Protein AF-A0A1Y5DX81-F1 (afdb_monomer)

pLDDT: mean 87.66, std 7.14, range [54.28, 95.62]

Structure (mmCIF, N/CA/C/O backbone):
data_AF-A0A1Y5DX81-F1
#
_entry.id   AF-A0A1Y5DX81-F1
#
loop_
_atom_site.group_PDB
_atom_site.id
_atom_site.type_symbol
_atom_site.label_atom_id
_atom_site.label_alt_id
_atom_site.label_comp_id
_atom_site.label_asym_id
_atom_site.label_entity_id
_atom_site.label_seq_id
_atom_site.pdbx_PDB_ins_code
_atom_site.Cartn_x
_atom_site.Cartn_y
_atom_site.Cartn_z
_atom_site.occupancy
_atom_site.B_iso_or_equiv
_atom_site.auth_seq_id
_atom_site.auth_comp_id
_atom_site.auth_asym_id
_atom_site.auth_atom_id
_atom_site.pdbx_PDB_model_num
ATOM 1 N N . MET A 1 1 ? -1.895 -6.980 38.249 1.00 54.28 1 MET A N 1
ATOM 2 C CA . MET A 1 1 ? -2.450 -6.600 36.929 1.00 54.28 1 MET A CA 1
ATOM 3 C C . MET A 1 1 ? -2.825 -5.126 37.021 1.00 54.28 1 MET A C 1
ATOM 5 O O . MET A 1 1 ? -3.526 -4.772 37.957 1.00 54.28 1 MET A O 1
ATOM 9 N N . ASN A 1 2 ? -2.247 -4.253 36.195 1.00 82.12 2 ASN A N 1
ATOM 10 C CA . ASN A 1 2 ? -2.317 -2.800 36.400 1.00 82.12 2 ASN A CA 1
ATOM 11 C C . ASN A 1 2 ? -3.654 -2.256 35.855 1.00 82.12 2 ASN A C 1
ATOM 13 O O . ASN A 1 2 ? -3.958 -2.508 34.693 1.00 82.12 2 ASN A O 1
ATOM 17 N N . GLN A 1 3 ? -4.449 -1.532 36.651 1.00 82.06 3 GLN A N 1
ATOM 18 C CA . GLN A 1 3 ? -5.783 -1.031 36.252 1.00 82.06 3 GLN A CA 1
ATOM 19 C C . GLN A 1 3 ? -5.749 -0.268 34.917 1.00 82.06 3 GLN A C 1
ATOM 21 O O . GLN A 1 3 ? -6.553 -0.530 34.027 1.00 82.06 3 GLN A O 1
ATOM 26 N N . LYS A 1 4 ? -4.714 0.560 34.723 1.00 82.31 4 LYS A N 1
ATOM 27 C CA . LYS A 1 4 ? -4.471 1.313 33.481 1.00 82.31 4 LYS A CA 1
ATOM 28 C C . LYS A 1 4 ? -4.300 0.430 32.238 1.00 82.31 4 LYS A C 1
ATOM 30 O O . LYS A 1 4 ? -4.650 0.838 31.136 1.00 82.31 4 LYS A O 1
ATOM 35 N N . PHE A 1 5 ? -3.742 -0.772 32.396 1.00 83.44 5 PHE A N 1
ATOM 36 C CA . PHE A 1 5 ? -3.571 -1.713 31.286 1.00 83.44 5 PHE A CA 1
ATOM 37 C C . PHE A 1 5 ? -4.910 -2.326 30.864 1.00 83.44 5 PHE A C 1
ATOM 39 O O . PHE A 1 5 ? -5.162 -2.489 29.672 1.00 83.44 5 PHE A O 1
ATOM 46 N N . ASN A 1 6 ? -5.785 -2.620 31.829 1.00 83.75 6 ASN A N 1
ATOM 47 C CA . ASN A 1 6 ? -7.110 -3.167 31.549 1.00 83.75 6 ASN A CA 1
ATOM 48 C C . ASN A 1 6 ? -8.007 -2.132 30.856 1.00 83.75 6 ASN A C 1
ATOM 50 O O . ASN A 1 6 ? -8.623 -2.465 29.850 1.00 83.75 6 ASN A O 1
ATOM 54 N N . GLU A 1 7 ? -7.985 -0.873 31.304 1.00 83.88 7 GLU A N 1
ATOM 55 C CA . GLU A 1 7 ? -8.709 0.228 30.647 1.00 83.88 7 GLU A CA 1
ATOM 56 C C . GLU A 1 7 ? -8.224 0.468 29.207 1.00 83.88 7 GLU A C 1
ATOM 58 O O . GLU A 1 7 ? -9.024 0.644 28.289 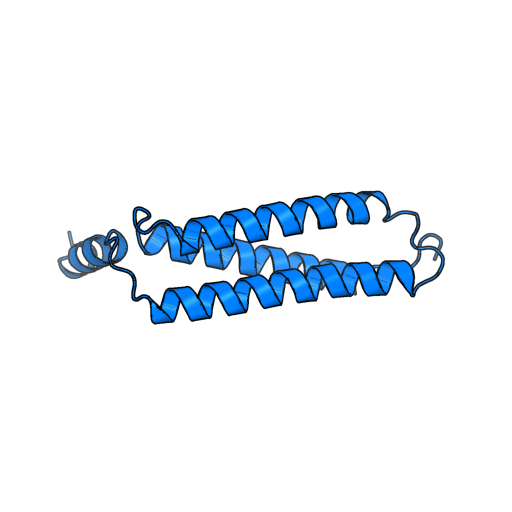1.00 83.88 7 GLU A O 1
ATOM 63 N N . PHE A 1 8 ? -6.905 0.434 28.974 1.00 81.69 8 PHE A N 1
ATOM 64 C CA . PHE A 1 8 ? -6.345 0.571 27.627 1.00 81.69 8 PHE A CA 1
ATOM 65 C C . PHE A 1 8 ? -6.752 -0.589 26.711 1.00 81.69 8 PHE A C 1
ATOM 67 O O . PHE A 1 8 ? -7.095 -0.373 25.549 1.00 81.69 8 PHE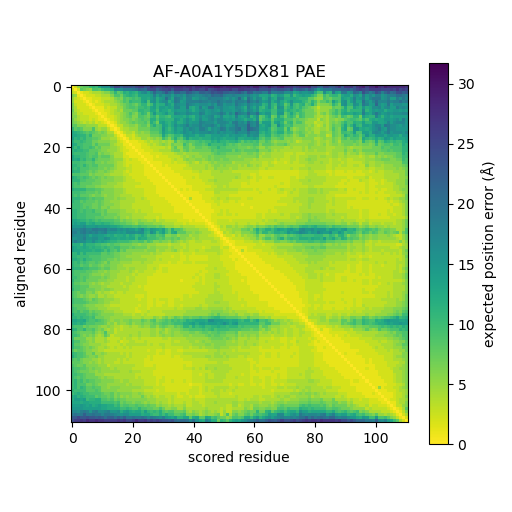 A O 1
ATOM 74 N N . LYS A 1 9 ? -6.730 -1.820 27.235 1.00 81.12 9 LYS A N 1
ATOM 75 C CA . LYS A 1 9 ? -7.159 -3.020 26.512 1.00 81.12 9 LYS A CA 1
ATOM 76 C C . LYS A 1 9 ? -8.640 -2.952 26.142 1.00 81.12 9 LYS A C 1
ATOM 78 O O . LYS A 1 9 ? -9.000 -3.255 25.014 1.00 81.12 9 LYS A O 1
ATOM 83 N N . GLU A 1 10 ? -9.494 -2.542 27.068 1.00 82.06 10 GLU A N 1
ATOM 84 C CA . GLU A 1 10 ? -10.933 -2.429 26.830 1.00 82.06 10 GLU A CA 1
ATOM 85 C C . GLU A 1 10 ? -11.241 -1.352 25.782 1.00 82.06 10 GLU A C 1
ATOM 87 O O . GLU A 1 10 ? -11.992 -1.587 24.836 1.00 82.06 10 GLU A O 1
ATOM 92 N N . LYS A 1 11 ? -10.549 -0.209 25.858 1.00 80.75 11 LYS A N 1
ATOM 93 C CA . LYS A 1 11 ? -10.662 0.861 24.862 1.00 80.75 11 LYS A CA 1
ATOM 94 C C . LYS A 1 11 ? -10.156 0.450 23.476 1.00 80.75 11 LYS A C 1
ATOM 96 O O . LYS A 1 11 ? -10.731 0.874 22.480 1.00 80.75 11 LYS A O 1
ATOM 101 N N . SER A 1 12 ? -9.086 -0.340 23.386 1.00 75.56 12 SER A N 1
ATOM 102 C CA . SER A 1 12 ? -8.494 -0.758 22.105 1.00 75.56 12 SER A CA 1
ATOM 103 C C . SER A 1 12 ? -9.267 -1.886 21.414 1.00 75.56 12 SER A C 1
ATOM 105 O O . SER A 1 12 ? -9.257 -1.972 20.182 1.00 75.56 12 SER A O 1
ATOM 107 N N . LEU A 1 13 ? -9.960 -2.715 22.202 1.00 82.06 13 LEU A N 1
ATOM 108 C CA . LEU A 1 13 ? -10.876 -3.751 21.728 1.00 82.06 13 LEU A CA 1
ATOM 109 C C . LEU A 1 13 ? -12.257 -3.206 21.350 1.00 82.06 13 LEU A C 1
ATOM 111 O O . LEU A 1 13 ? -13.038 -3.932 20.737 1.00 82.06 13 LEU A O 1
ATOM 115 N N . ASN A 1 14 ? -12.548 -1.945 21.678 1.00 82.12 14 ASN A N 1
ATOM 116 C CA . ASN A 1 14 ? -13.796 -1.315 21.284 1.00 82.12 14 ASN A CA 1
ATOM 117 C C . ASN A 1 14 ? -13.900 -1.210 19.749 1.00 82.12 14 ASN A C 1
ATOM 119 O O . ASN A 1 14 ? -12.919 -0.965 19.038 1.00 82.12 14 ASN A O 1
ATOM 123 N N . THR A 1 15 ? -15.112 -1.416 19.251 1.00 77.88 15 THR A N 1
ATOM 124 C CA . THR A 1 15 ? -15.505 -1.310 17.844 1.00 77.88 15 THR A CA 1
ATOM 125 C C . THR A 1 15 ? -16.041 0.076 17.488 1.00 77.88 15 THR A C 1
ATOM 127 O O . THR A 1 15 ? -16.155 0.399 16.306 1.00 77.88 15 THR A O 1
ATOM 130 N N . ASP A 1 16 ? -16.339 0.915 18.487 1.00 76.31 16 ASP A N 1
ATOM 131 C CA . ASP A 1 16 ? -16.767 2.295 18.260 1.00 76.31 16 ASP A CA 1
ATOM 132 C C . ASP A 1 16 ? -15.615 3.135 17.706 1.00 76.31 16 ASP A C 1
ATOM 134 O O . ASP A 1 16 ? -14.717 3.584 18.424 1.00 76.31 16 ASP A O 1
ATOM 138 N N . TYR A 1 17 ? -15.656 3.358 16.394 1.00 72.06 17 TYR A N 1
ATOM 139 C CA . TYR A 1 17 ? -14.697 4.186 15.682 1.00 72.06 17 TYR A CA 1
ATOM 140 C C . TYR A 1 17 ? -15.378 5.454 15.154 1.00 72.06 17 TYR A C 1
ATOM 142 O O . TYR A 1 17 ? -16.411 5.366 14.485 1.00 72.06 17 TYR A O 1
ATOM 150 N N . PRO A 1 18 ? -14.818 6.651 15.403 1.00 82.50 18 PRO A N 1
ATOM 151 C CA . PRO A 1 18 ? -15.419 7.886 14.924 1.00 82.50 18 PRO A CA 1
ATOM 152 C C . PRO A 1 18 ? -15.422 7.933 13.390 1.00 82.50 18 PRO A C 1
ATOM 154 O O . PRO A 1 18 ? -14.375 7.839 12.746 1.00 82.50 18 PRO A O 1
ATOM 157 N N . LEU A 1 19 ? -16.608 8.140 12.807 1.00 81.25 19 LEU A N 1
ATOM 158 C CA . LEU A 1 19 ? -16.841 8.171 11.356 1.00 81.25 19 LEU A CA 1
ATOM 159 C C . LEU A 1 19 ? -15.904 9.135 10.614 1.00 81.25 19 LEU A C 1
ATOM 161 O O . LEU A 1 19 ? -15.342 8.764 9.588 1.00 81.25 19 LEU A O 1
ATOM 165 N N . TRP A 1 20 ? -15.669 10.338 11.151 1.00 81.81 20 TRP A N 1
ATOM 166 C CA . TRP A 1 20 ? -14.744 11.310 10.550 1.00 81.81 20 TRP A CA 1
ATOM 167 C C . TRP A 1 20 ? -13.336 10.733 10.395 1.00 81.81 20 TRP A C 1
ATOM 169 O O . TRP A 1 20 ? -12.718 10.863 9.340 1.00 81.81 20 TRP A O 1
ATOM 179 N N . ARG A 1 21 ? -12.817 10.074 11.440 1.00 81.81 21 ARG A N 1
ATOM 180 C CA . ARG A 1 21 ? -11.470 9.492 11.407 1.00 81.81 21 ARG A CA 1
ATOM 181 C C . ARG A 1 21 ? -11.388 8.395 10.350 1.00 81.81 21 ARG A C 1
ATOM 183 O O . ARG A 1 21 ? -10.361 8.292 9.696 1.00 81.81 21 ARG A O 1
ATOM 190 N N . ASN A 1 22 ? -12.475 7.645 10.149 1.00 82.62 22 ASN A N 1
ATOM 191 C CA . ASN A 1 22 ? -12.568 6.605 9.126 1.00 82.62 22 ASN A CA 1
ATOM 192 C C . ASN A 1 22 ? -12.539 7.196 7.711 1.00 82.62 22 ASN A C 1
ATOM 194 O O . ASN A 1 22 ? -11.837 6.687 6.845 1.00 82.62 22 ASN A O 1
ATOM 198 N N . VAL A 1 23 ? -13.265 8.294 7.481 1.00 86.25 23 VAL A N 1
ATOM 199 C CA . VAL A 1 23 ? -13.260 9.006 6.194 1.00 86.25 23 VAL A CA 1
ATOM 200 C C . VAL A 1 23 ? -11.864 9.544 5.887 1.00 86.25 23 VAL A C 1
ATOM 202 O O . VAL A 1 23 ? -11.336 9.296 4.805 1.00 86.25 23 VAL A O 1
ATOM 205 N N . VAL A 1 24 ? -11.243 10.235 6.847 1.00 88.31 24 VAL A N 1
ATOM 206 C CA . VAL A 1 24 ? -9.912 10.828 6.659 1.00 88.31 24 VAL A CA 1
ATOM 207 C C . VAL A 1 24 ? -8.850 9.756 6.439 1.00 88.31 24 VAL A C 1
ATOM 209 O O . VAL A 1 24 ? -8.048 9.889 5.517 1.00 88.31 24 VAL A O 1
ATOM 212 N N . SER A 1 25 ? -8.843 8.686 7.242 1.00 85.94 25 SER A N 1
ATOM 213 C CA . SER A 1 25 ? -7.859 7.611 7.090 1.00 85.94 25 SER A CA 1
ATOM 214 C C . SER A 1 25 ? -8.021 6.882 5.760 1.00 85.94 25 SER A C 1
ATOM 216 O O . SER A 1 25 ? -7.032 6.658 5.072 1.00 85.94 25 SER A O 1
ATOM 218 N N . THR A 1 26 ? -9.256 6.582 5.354 1.00 88.50 26 THR A N 1
ATOM 219 C CA . THR A 1 26 ? -9.562 5.940 4.067 1.00 88.50 26 THR A CA 1
ATOM 220 C C . THR A 1 26 ? -9.101 6.809 2.904 1.00 88.50 26 THR A C 1
ATOM 222 O O . THR A 1 26 ? -8.405 6.320 2.020 1.00 88.50 26 THR A O 1
ATOM 225 N N . PHE A 1 27 ? -9.445 8.100 2.916 1.00 91.44 27 PHE A N 1
ATOM 226 C CA . PHE A 1 27 ? -9.049 9.026 1.859 1.00 91.44 27 PHE A CA 1
ATOM 227 C C . PHE A 1 27 ? -7.526 9.145 1.756 1.00 91.44 27 PHE A C 1
ATOM 229 O O . PHE A 1 27 ? -6.972 9.024 0.666 1.00 91.44 27 PHE A O 1
ATOM 236 N N . PHE A 1 28 ? -6.846 9.328 2.890 1.00 92.06 28 PHE A N 1
ATOM 237 C CA . PHE A 1 28 ? -5.392 9.453 2.925 1.00 92.06 28 PHE A CA 1
ATOM 238 C C . PHE A 1 28 ? -4.694 8.176 2.440 1.00 92.06 28 PHE A C 1
ATOM 240 O O . PHE A 1 28 ? -3.791 8.252 1.609 1.00 92.06 28 PHE A O 1
ATOM 247 N N . LEU A 1 29 ? -5.137 7.004 2.907 1.00 92.31 29 LEU A N 1
ATOM 248 C CA . LEU A 1 29 ? -4.579 5.718 2.487 1.00 92.31 29 LEU A CA 1
ATOM 249 C C . LEU A 1 29 ? -4.819 5.465 0.998 1.00 92.31 29 LEU A C 1
ATOM 251 O O . LEU A 1 29 ? -3.877 5.128 0.290 1.00 92.31 29 LEU A O 1
ATOM 255 N N . ALA A 1 30 ? -6.038 5.680 0.500 1.00 93.44 30 ALA A N 1
ATOM 256 C CA . ALA A 1 30 ? -6.351 5.482 -0.913 1.00 93.44 30 ALA A CA 1
ATOM 257 C C . ALA A 1 30 ? -5.535 6.422 -1.813 1.00 93.44 30 ALA A C 1
ATOM 259 O O . ALA A 1 30 ? -4.977 5.980 -2.817 1.00 93.44 30 ALA A O 1
ATOM 260 N N . PHE A 1 31 ? -5.416 7.698 -1.430 1.00 94.56 31 PHE A N 1
ATOM 261 C CA . PHE A 1 31 ? -4.595 8.671 -2.150 1.00 94.56 31 PHE A CA 1
ATOM 262 C C . PHE A 1 31 ? -3.124 8.253 -2.184 1.00 94.56 31 PHE A C 1
ATOM 264 O O . PHE A 1 31 ? -2.488 8.320 -3.232 1.00 94.56 31 PHE A O 1
ATOM 271 N N . MET A 1 32 ? -2.594 7.774 -1.059 1.00 93.69 32 MET A N 1
ATOM 272 C CA . MET A 1 32 ? -1.226 7.279 -0.978 1.00 93.69 32 MET A CA 1
ATOM 273 C C . MET A 1 32 ? -1.001 6.064 -1.891 1.00 93.69 32 MET A C 1
ATOM 275 O O . MET A 1 32 ? -0.046 6.075 -2.665 1.00 93.69 32 MET A O 1
ATOM 279 N N . CYS A 1 33 ? -1.886 5.062 -1.850 1.00 93.69 3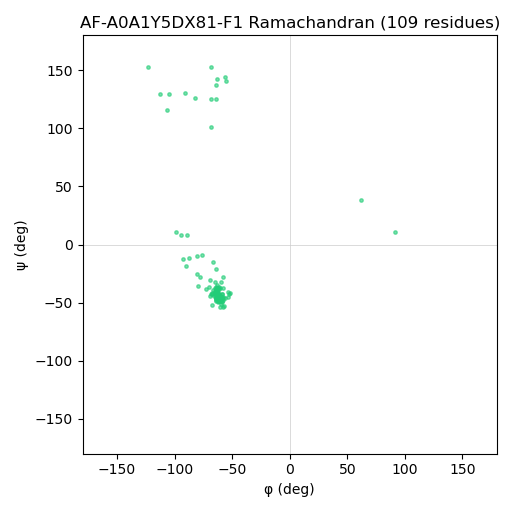3 CYS A N 1
ATOM 280 C CA . CYS A 1 33 ? -1.773 3.856 -2.682 1.00 93.69 33 CYS A CA 1
ATOM 281 C C . CYS A 1 33 ? -1.783 4.214 -4.176 1.00 93.69 33 CYS A C 1
ATOM 283 O O . CYS A 1 33 ? -0.907 3.806 -4.940 1.00 93.69 33 CYS A O 1
ATOM 285 N N . LEU A 1 34 ? -2.740 5.057 -4.584 1.00 94.81 34 LEU A N 1
ATOM 286 C CA . LEU A 1 34 ? -2.852 5.551 -5.958 1.00 94.81 34 LEU A CA 1
ATOM 287 C C . LEU A 1 34 ? -1.639 6.382 -6.375 1.00 94.81 34 LEU A C 1
ATOM 289 O O . LEU A 1 34 ? -1.166 6.239 -7.498 1.00 94.81 34 LEU A O 1
ATOM 293 N N . GLY A 1 35 ? -1.126 7.233 -5.488 1.00 94.06 35 GLY A N 1
ATOM 294 C CA . GLY A 1 35 ? 0.037 8.066 -5.768 1.00 94.06 35 GLY A CA 1
ATOM 295 C C . GLY A 1 35 ? 1.296 7.237 -6.000 1.00 94.06 35 GLY A C 1
ATOM 296 O O . GLY A 1 35 ? 1.977 7.432 -7.004 1.00 94.06 35 GLY A O 1
ATOM 297 N N . VAL A 1 36 ? 1.590 6.282 -5.112 1.00 94.19 36 VAL A N 1
ATOM 298 C CA . VAL A 1 36 ? 2.800 5.456 -5.223 1.00 94.19 36 VAL A CA 1
ATOM 299 C C . VAL A 1 36 ? 2.718 4.542 -6.448 1.00 94.19 36 VAL A C 1
ATOM 301 O O . VAL A 1 36 ? 3.609 4.585 -7.296 1.00 94.19 36 VAL A O 1
ATOM 304 N N . VAL A 1 37 ? 1.639 3.776 -6.616 1.00 94.44 37 VAL A N 1
ATOM 305 C CA . VAL A 1 37 ? 1.490 2.893 -7.786 1.00 94.44 37 VAL A CA 1
ATOM 306 C C . VAL A 1 37 ? 1.394 3.694 -9.086 1.00 94.44 37 VAL A C 1
ATOM 308 O O . VAL A 1 37 ? 2.038 3.342 -10.072 1.00 94.44 37 VAL A O 1
ATOM 311 N N . GLY A 1 38 ? 0.680 4.821 -9.081 1.00 93.75 38 GLY A N 1
ATOM 312 C CA . GLY A 1 38 ? 0.596 5.724 -10.226 1.00 93.75 38 GLY A CA 1
ATOM 313 C C . GLY A 1 38 ? 1.953 6.311 -10.618 1.00 93.75 38 GLY A C 1
ATOM 314 O O . GLY A 1 38 ? 2.258 6.397 -11.806 1.00 93.75 38 GLY A O 1
ATOM 315 N N . SER A 1 39 ? 2.803 6.651 -9.644 1.00 93.25 39 SER A N 1
ATOM 316 C CA . SER A 1 39 ? 4.172 7.101 -9.915 1.00 93.25 39 SER A CA 1
ATOM 317 C C . SER A 1 39 ? 5.051 6.002 -10.512 1.00 93.25 39 SER A C 1
ATOM 319 O O . SER A 1 39 ? 5.790 6.281 -11.453 1.00 93.25 39 SER A O 1
ATOM 321 N N . PHE A 1 40 ? 4.927 4.751 -10.049 1.00 93.88 40 PHE A N 1
ATOM 322 C CA . PHE A 1 40 ? 5.618 3.614 -10.665 1.00 93.88 40 PHE A CA 1
ATOM 323 C C . PHE A 1 40 ? 5.187 3.419 -12.117 1.00 93.88 40 PHE A C 1
ATOM 325 O O . PHE A 1 40 ? 6.029 3.300 -13.000 1.00 93.88 40 PHE A O 1
ATOM 332 N N . TRP A 1 41 ? 3.878 3.423 -12.365 1.00 94.69 41 TRP A N 1
ATOM 333 C CA . TRP A 1 41 ? 3.317 3.312 -13.706 1.00 94.69 41 TRP A CA 1
ATOM 334 C C . TRP A 1 41 ? 3.847 4.421 -14.606 1.00 94.69 41 TRP A C 1
ATOM 336 O O . TRP A 1 41 ? 4.442 4.146 -15.645 1.00 94.69 41 TRP A O 1
ATOM 346 N N . TYR A 1 42 ? 3.727 5.674 -14.172 1.00 92.81 42 TYR A N 1
ATOM 347 C CA . TYR A 1 42 ? 4.275 6.808 -14.904 1.00 92.81 42 TYR A CA 1
ATOM 348 C C . TYR A 1 42 ? 5.767 6.626 -15.214 1.00 92.81 42 TYR A C 1
ATOM 350 O O . TYR A 1 42 ? 6.190 6.833 -16.350 1.00 92.81 42 TYR A O 1
ATOM 358 N N . PHE A 1 43 ? 6.562 6.190 -14.236 1.00 90.94 43 PHE A N 1
ATOM 359 C CA . PHE A 1 43 ? 7.994 5.962 -14.408 1.00 90.94 43 PHE A CA 1
ATOM 360 C C . PHE A 1 43 ? 8.302 4.837 -15.409 1.00 90.94 43 PHE A C 1
ATOM 362 O O . PHE A 1 43 ? 9.180 4.998 -16.256 1.00 90.94 43 PHE A O 1
ATOM 369 N N . TYR A 1 44 ? 7.539 3.740 -15.369 1.00 90.50 44 TYR A N 1
ATOM 370 C CA . TYR A 1 44 ? 7.659 2.612 -16.294 1.00 90.50 44 TYR A CA 1
ATOM 371 C C . TYR A 1 44 ? 7.374 3.014 -17.746 1.00 90.50 44 TYR A C 1
ATOM 373 O O . TYR A 1 44 ? 8.097 2.603 -18.648 1.00 90.50 44 TYR A O 1
ATOM 381 N N . TRP A 1 45 ? 6.338 3.827 -17.980 1.00 90.00 45 TRP A N 1
ATOM 382 C CA . TRP A 1 45 ? 5.970 4.274 -19.330 1.00 90.00 45 TRP A CA 1
ATOM 383 C C . TRP A 1 45 ? 6.821 5.432 -19.859 1.00 90.00 45 TRP A C 1
ATOM 385 O O . TRP A 1 45 ? 6.929 5.590 -21.072 1.00 90.00 45 TRP A O 1
ATOM 395 N N . SER A 1 46 ? 7.40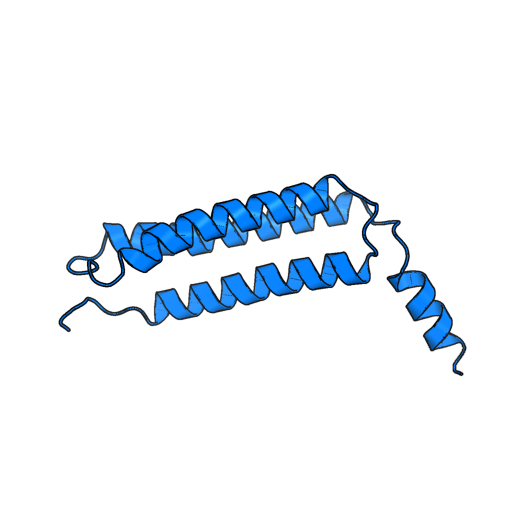3 6.251 -18.980 1.00 90.19 46 SER A N 1
ATOM 396 C CA . SER A 1 46 ? 8.221 7.408 -19.376 1.00 90.19 46 SER A CA 1
ATOM 397 C C . SER A 1 46 ? 9.706 7.091 -19.550 1.00 90.19 46 SER A C 1
ATOM 399 O O . SER A 1 46 ? 10.406 7.863 -20.204 1.00 90.19 46 SER A O 1
ATOM 401 N N . THR A 1 47 ? 10.195 5.979 -18.993 1.00 86.25 47 THR A N 1
ATOM 402 C CA . THR A 1 47 ? 11.612 5.600 -19.060 1.00 86.25 47 THR A CA 1
ATOM 403 C C . THR A 1 47 ? 11.829 4.461 -20.050 1.00 86.25 47 THR A C 1
ATOM 405 O O . THR A 1 47 ? 11.177 3.420 -19.978 1.00 86.25 47 THR A O 1
ATOM 408 N N . GLU A 1 48 ? 12.783 4.631 -20.964 1.00 83.50 48 GLU A N 1
ATOM 409 C CA . GLU A 1 48 ? 13.181 3.571 -21.891 1.00 83.50 48 GLU A CA 1
ATOM 410 C C . GLU A 1 48 ? 13.886 2.415 -21.157 1.00 83.50 48 GLU A C 1
ATOM 412 O O . GLU A 1 48 ? 14.529 2.604 -20.125 1.00 83.50 48 GLU A O 1
ATOM 417 N N . ASN A 1 49 ? 13.793 1.202 -21.712 1.00 83.06 49 ASN A N 1
ATOM 418 C CA . ASN A 1 49 ? 14.433 -0.011 -21.182 1.00 83.06 49 ASN A CA 1
ATOM 419 C C . ASN A 1 49 ? 13.965 -0.443 -19.777 1.00 83.06 49 ASN A C 1
ATOM 421 O O . ASN A 1 49 ? 14.760 -0.943 -18.991 1.00 83.06 49 ASN A O 1
ATOM 425 N N . MET A 1 50 ? 12.671 -0.322 -19.458 1.00 84.69 50 MET A N 1
ATOM 426 C CA . MET A 1 50 ? 12.091 -0.818 -18.191 1.00 84.69 50 MET A CA 1
ATOM 427 C C . MET A 1 50 ? 11.467 -2.221 -18.262 1.00 84.69 50 MET A C 1
ATOM 429 O O . MET A 1 50 ? 10.862 -2.688 -17.300 1.00 84.69 50 MET A O 1
ATOM 433 N N . GLN A 1 51 ? 11.642 -2.932 -19.377 1.00 85.25 51 GLN A N 1
ATOM 434 C CA . GLN A 1 51 ? 10.974 -4.210 -19.669 1.00 85.25 51 GLN A CA 1
ATOM 435 C C . GLN A 1 51 ? 11.232 -5.310 -18.620 1.00 85.25 51 GLN A C 1
ATOM 437 O O . GLN A 1 51 ? 10.373 -6.156 -18.393 1.00 85.25 51 GLN A O 1
ATOM 442 N N . CYS A 1 52 ? 12.369 -5.289 -17.912 1.00 87.12 52 CYS A N 1
ATOM 443 C CA . CYS A 1 52 ? 12.642 -6.258 -16.844 1.00 87.12 52 CYS A CA 1
ATOM 444 C C . CYS A 1 52 ? 11.712 -6.113 -15.622 1.00 87.12 52 CYS A C 1
ATOM 446 O O . CYS A 1 52 ? 11.611 -7.040 -14.819 1.00 87.12 52 CYS A O 1
ATOM 448 N N . TYR A 1 53 ? 10.991 -4.994 -15.502 1.00 88.56 53 TYR A N 1
ATOM 449 C CA . TYR A 1 53 ? 10.013 -4.744 -14.443 1.00 88.56 53 TYR A CA 1
ATOM 450 C C . TYR A 1 53 ? 8.562 -4.996 -14.875 1.00 88.56 53 TYR A C 1
ATOM 452 O O . TYR A 1 53 ? 7.643 -4.681 -14.121 1.00 88.56 53 TYR A O 1
ATOM 460 N N . GLU A 1 54 ? 8.318 -5.603 -16.040 1.00 88.75 54 GLU A N 1
ATOM 461 C CA . GLU A 1 54 ? 6.955 -5.892 -16.513 1.00 88.75 54 GLU A CA 1
ATOM 462 C C . GLU A 1 54 ? 6.173 -6.778 -15.521 1.00 88.75 54 GLU A C 1
ATOM 464 O O . GLU A 1 54 ? 5.000 -6.540 -15.236 1.00 88.75 54 GLU A O 1
ATOM 469 N N . GLY A 1 55 ? 6.843 -7.741 -14.878 1.00 88.94 55 GLY A N 1
ATOM 470 C CA . GLY A 1 55 ? 6.237 -8.536 -13.803 1.00 88.94 55 GLY A CA 1
ATOM 471 C C . GLY A 1 55 ? 5.790 -7.690 -12.602 1.00 88.94 55 GLY A C 1
ATOM 472 O O . GLY A 1 55 ? 4.723 -7.929 -12.026 1.00 88.94 55 GLY A O 1
ATOM 473 N N . PHE A 1 56 ? 6.560 -6.655 -12.251 1.00 89.25 56 PHE A N 1
ATOM 474 C CA . PHE A 1 56 ? 6.183 -5.698 -11.208 1.00 89.25 56 PHE A CA 1
ATOM 475 C C . PHE A 1 56 ? 5.006 -4.823 -11.640 1.00 89.25 56 PHE A C 1
ATOM 477 O O . PHE A 1 56 ? 4.186 -4.471 -10.796 1.00 89.25 56 PHE A O 1
ATOM 484 N N . LEU A 1 57 ? 4.858 -4.527 -12.934 1.00 91.19 57 LEU A N 1
ATOM 485 C CA . LEU A 1 57 ? 3.706 -3.801 -13.470 1.00 91.19 57 LEU A CA 1
ATOM 486 C C . LEU A 1 57 ? 2.398 -4.550 -13.209 1.00 91.19 57 LEU A C 1
ATOM 488 O O . LEU A 1 57 ? 1.518 -4.007 -12.538 1.00 91.19 57 LEU A O 1
ATOM 492 N N . TYR A 1 58 ? 2.299 -5.818 -13.610 1.00 92.38 58 TYR A N 1
ATOM 493 C CA . TYR A 1 58 ? 1.101 -6.623 -13.337 1.00 92.38 58 TYR A CA 1
ATOM 494 C C . TYR A 1 58 ? 0.861 -6.821 -11.837 1.00 92.38 58 TYR A C 1
ATOM 496 O O . TYR A 1 58 ? -0.272 -6.712 -11.364 1.00 92.38 58 TYR A O 1
ATOM 504 N N . THR A 1 59 ? 1.929 -7.056 -11.071 1.00 93.00 59 THR A N 1
ATOM 505 C CA . THR A 1 59 ? 1.821 -7.247 -9.618 1.00 93.00 59 THR A CA 1
ATOM 506 C C . THR A 1 59 ? 1.338 -5.974 -8.924 1.00 93.00 59 THR A C 1
ATOM 508 O O . THR A 1 59 ? 0.464 -6.051 -8.069 1.00 93.00 59 THR A O 1
ATOM 511 N N . SER A 1 60 ? 1.829 -4.797 -9.326 1.00 93.19 60 SER A N 1
ATOM 512 C CA . SER A 1 60 ? 1.394 -3.503 -8.778 1.00 93.19 60 SER A CA 1
ATOM 513 C C . SER A 1 60 ? -0.075 -3.192 -9.092 1.00 93.19 60 SER A C 1
ATOM 515 O O . SER A 1 60 ? -0.769 -2.605 -8.264 1.00 93.19 60 SER A O 1
ATOM 517 N N . ALA A 1 61 ? -0.584 -3.650 -10.243 1.00 93.75 61 ALA A N 1
ATOM 518 C CA . ALA A 1 61 ? -1.999 -3.546 -10.589 1.00 93.75 61 ALA A CA 1
ATOM 519 C C . ALA A 1 61 ? -2.883 -4.444 -9.717 1.00 93.75 61 ALA A C 1
ATOM 521 O O . ALA A 1 61 ? -3.914 -4.000 -9.215 1.00 93.75 61 ALA A O 1
ATOM 522 N N . ALA A 1 62 ? -2.474 -5.692 -9.481 1.00 95.06 62 ALA A N 1
ATOM 523 C CA . ALA A 1 62 ? -3.176 -6.556 -8.537 1.00 95.06 62 ALA A CA 1
ATOM 524 C C . ALA A 1 62 ? -3.104 -5.996 -7.104 1.00 95.06 62 ALA A C 1
ATOM 526 O O . ALA A 1 62 ? -4.104 -5.990 -6.387 1.00 95.06 62 ALA A O 1
ATOM 527 N N . TRP A 1 63 ? -1.938 -5.478 -6.714 1.00 93.81 63 TRP A N 1
ATOM 528 C CA . TRP A 1 63 ? -1.671 -4.900 -5.402 1.00 93.81 63 TRP A CA 1
ATOM 529 C C . TRP A 1 63 ? -2.621 -3.745 -5.075 1.00 93.81 63 TRP A C 1
ATOM 531 O O . TRP A 1 63 ? -3.338 -3.816 -4.079 1.00 93.81 63 TRP A O 1
ATOM 541 N N . ILE A 1 64 ? -2.717 -2.738 -5.951 1.00 95.00 64 ILE A N 1
ATOM 542 C CA . ILE A 1 64 ? -3.595 -1.586 -5.707 1.00 95.00 64 ILE A CA 1
ATOM 543 C C . ILE A 1 64 ? -5.071 -1.985 -5.616 1.00 95.00 64 ILE A C 1
ATOM 545 O O . ILE A 1 64 ? -5.810 -1.452 -4.789 1.00 95.00 64 ILE A O 1
ATOM 549 N N . VAL A 1 65 ? -5.514 -2.953 -6.425 1.00 95.62 65 VAL A N 1
ATOM 550 C CA . VAL A 1 65 ? -6.892 -3.458 -6.362 1.00 95.62 65 VAL A CA 1
ATOM 551 C C . VAL A 1 65 ? -7.162 -4.091 -4.998 1.00 95.62 65 VAL A C 1
ATOM 553 O O . VAL A 1 65 ? -8.179 -3.787 -4.374 1.00 95.62 65 VAL A O 1
ATOM 556 N N . VAL A 1 66 ? -6.248 -4.931 -4.508 1.00 95.50 66 VAL A N 1
ATOM 557 C CA . VAL A 1 66 ? -6.376 -5.566 -3.190 1.00 95.50 66 VAL A CA 1
ATOM 558 C C . VAL A 1 66 ? -6.386 -4.520 -2.074 1.00 95.50 66 VAL A C 1
ATOM 560 O O . VAL A 1 66 ? -7.251 -4.581 -1.201 1.00 95.50 66 VAL A O 1
ATOM 563 N N . GLU A 1 67 ? -5.498 -3.527 -2.112 1.00 94.38 67 GLU A N 1
ATOM 564 C CA . GLU A 1 67 ? -5.463 -2.454 -1.111 1.00 94.38 67 GLU A CA 1
ATOM 565 C C . GLU A 1 67 ? -6.760 -1.649 -1.076 1.00 94.38 67 GLU A C 1
ATOM 567 O O . GLU A 1 67 ? -7.328 -1.444 -0.003 1.00 94.38 67 GLU A O 1
ATOM 572 N N . LEU A 1 68 ? -7.286 -1.248 -2.237 1.00 94.25 68 LEU A N 1
ATOM 573 C CA . LEU A 1 68 ? -8.550 -0.516 -2.320 1.00 94.25 68 LEU A CA 1
ATOM 574 C C . LEU A 1 68 ? -9.729 -1.345 -1.801 1.00 94.25 68 LEU A C 1
ATOM 576 O O . LEU A 1 68 ? -10.610 -0.800 -1.129 1.00 94.25 68 LEU A O 1
ATOM 580 N N . VAL A 1 69 ? -9.743 -2.657 -2.058 1.00 95.00 69 VAL A N 1
ATOM 581 C CA . VAL A 1 69 ? -10.754 -3.571 -1.510 1.00 95.00 69 VAL A CA 1
ATOM 582 C C . VAL A 1 69 ? -10.657 -3.634 0.013 1.00 95.00 69 VAL A C 1
ATOM 584 O O . VAL A 1 69 ? -11.679 -3.503 0.688 1.00 95.00 69 VAL A O 1
ATOM 587 N N . VAL A 1 70 ? -9.452 -3.775 0.573 1.00 93.44 70 VAL A N 1
ATOM 588 C CA . VAL A 1 70 ? -9.243 -3.811 2.029 1.00 93.44 70 VAL A CA 1
ATOM 589 C C . VAL A 1 70 ? -9.637 -2.481 2.671 1.00 93.44 70 VAL A C 1
ATOM 591 O O . VAL A 1 70 ? -10.374 -2.478 3.655 1.00 93.44 70 VAL A O 1
ATOM 594 N N . ILE A 1 71 ? -9.225 -1.347 2.100 1.00 92.00 71 ILE A N 1
ATOM 595 C CA . ILE A 1 71 ? -9.593 -0.009 2.583 1.00 92.00 71 ILE A CA 1
ATOM 596 C C . ILE A 1 71 ? -11.118 0.169 2.554 1.00 92.00 71 ILE A C 1
ATOM 598 O O . ILE A 1 71 ? -11.708 0.607 3.541 1.00 92.00 71 ILE A O 1
ATOM 602 N N . SER A 1 72 ? -11.778 -0.239 1.467 1.00 90.94 72 SER A N 1
ATOM 603 C CA . SER A 1 72 ? -13.241 -0.175 1.340 1.00 90.94 72 SER A CA 1
ATOM 604 C C . SER A 1 72 ? -13.950 -1.082 2.349 1.00 90.94 72 SER A C 1
ATOM 606 O O . SER A 1 72 ? -14.979 -0.709 2.917 1.00 90.94 72 SER A O 1
ATOM 608 N N . TYR A 1 73 ? -13.396 -2.270 2.603 1.00 90.75 73 TYR A N 1
ATOM 609 C CA . TYR A 1 73 ? -13.902 -3.198 3.608 1.00 90.75 73 TYR A CA 1
ATOM 610 C C . TYR A 1 73 ? -13.800 -2.600 5.014 1.00 90.75 73 TYR A C 1
ATOM 612 O O . TYR A 1 73 ? -14.793 -2.577 5.743 1.00 90.75 73 TYR A O 1
ATOM 620 N N . LEU A 1 74 ? -12.643 -2.033 5.370 1.00 88.31 74 LEU A N 1
AT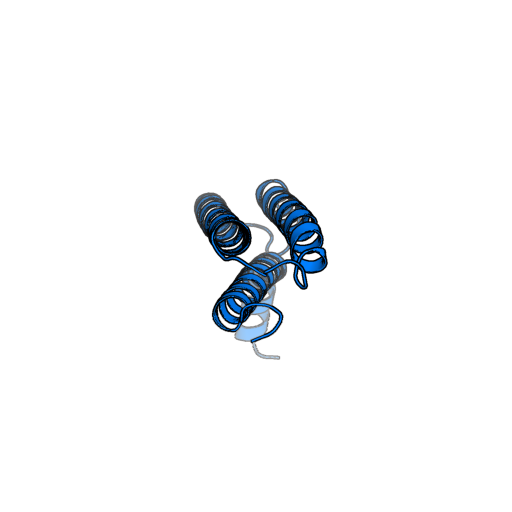OM 621 C CA . LEU A 1 74 ? -12.483 -1.303 6.624 1.00 88.31 74 LEU A CA 1
ATOM 622 C C . LEU A 1 74 ? -13.494 -0.155 6.696 1.00 88.31 74 LEU A C 1
ATOM 624 O O . LEU A 1 74 ? -14.174 -0.007 7.707 1.00 88.31 74 LEU A O 1
ATOM 628 N N . PHE A 1 75 ? -13.671 0.628 5.635 1.00 86.75 75 PHE A N 1
ATOM 629 C CA . PHE A 1 75 ? -14.616 1.741 5.647 1.00 86.75 75 PHE A CA 1
ATOM 630 C C . PHE A 1 75 ? -16.061 1.298 5.939 1.00 86.75 75 PHE A C 1
ATOM 632 O O . PHE A 1 75 ? -16.741 1.935 6.743 1.00 86.75 75 PHE A O 1
ATOM 639 N N . LYS A 1 76 ? -16.512 0.192 5.331 1.00 86.88 76 LYS A N 1
ATOM 640 C CA . LYS A 1 76 ? -17.901 -0.287 5.409 1.00 86.88 76 LYS A CA 1
ATOM 641 C C . LYS A 1 76 ? -18.236 -1.049 6.696 1.00 86.88 76 LYS A C 1
ATOM 643 O O . LYS A 1 76 ? -19.367 -0.957 7.170 1.00 86.88 76 LYS A O 1
ATOM 648 N N . PHE A 1 77 ? -17.303 -1.832 7.239 1.00 85.12 77 PHE A N 1
ATOM 649 C CA . PHE A 1 77 ? -17.586 -2.750 8.347 1.00 85.12 77 PHE A CA 1
ATOM 650 C C . PHE A 1 77 ? -17.012 -2.253 9.675 1.00 85.12 77 PHE A C 1
ATOM 652 O O . PHE A 1 77 ? -15.800 -2.218 9.863 1.00 85.12 77 PHE A O 1
ATOM 659 N N . ASN A 1 78 ? -17.883 -1.957 10.642 1.00 77.06 78 ASN A N 1
ATOM 660 C CA . ASN A 1 78 ? -17.495 -1.510 11.990 1.00 77.06 78 ASN A CA 1
ATOM 661 C C . ASN A 1 78 ? -17.293 -2.660 12.992 1.00 77.06 78 ASN A C 1
ATOM 663 O O . ASN A 1 78 ? -17.112 -2.423 14.175 1.00 77.06 78 ASN A O 1
ATOM 667 N N . THR A 1 79 ? -17.315 -3.914 12.542 1.00 81.31 79 THR A N 1
ATOM 668 C CA . THR A 1 79 ? -17.171 -5.101 13.406 1.00 81.31 79 THR A CA 1
ATOM 669 C C . THR A 1 79 ? -15.730 -5.366 13.853 1.00 81.31 79 THR A C 1
ATOM 671 O O . THR A 1 79 ? -15.491 -6.237 14.685 1.00 81.31 79 THR A O 1
ATOM 674 N N . ILE A 1 80 ? -14.760 -4.643 13.291 1.00 82.50 80 ILE A N 1
ATOM 675 C CA . ILE A 1 80 ? -13.331 -4.844 13.537 1.00 82.50 80 ILE A CA 1
ATOM 676 C C . ILE A 1 80 ? -12.885 -3.965 14.714 1.00 82.50 80 ILE A C 1
ATOM 678 O O . ILE A 1 80 ? -13.131 -2.756 14.670 1.00 82.50 80 ILE A O 1
ATOM 682 N N . PRO A 1 81 ? -12.174 -4.522 15.715 1.00 85.62 81 PRO A N 1
ATOM 683 C CA . PRO A 1 81 ? -11.628 -3.749 16.826 1.00 85.62 81 PRO A CA 1
ATOM 684 C C . PRO A 1 81 ? -10.727 -2.608 16.350 1.00 85.62 81 PRO A C 1
ATOM 686 O O . PRO A 1 81 ? -9.952 -2.771 15.400 1.00 85.62 81 PRO A O 1
ATOM 689 N N . MET A 1 82 ? -10.765 -1.475 17.051 1.00 83.38 82 MET A N 1
ATOM 690 C CA . MET A 1 82 ? -9.989 -0.283 16.698 1.00 83.38 82 MET A CA 1
ATOM 691 C C . MET A 1 82 ? -8.489 -0.573 16.544 1.00 83.38 82 MET A C 1
ATOM 693 O O . MET A 1 82 ? -7.872 -0.104 15.589 1.00 83.38 82 MET A O 1
ATOM 697 N N . PHE A 1 83 ? -7.907 -1.390 17.427 1.00 86.12 83 PHE A N 1
ATOM 698 C CA . PHE A 1 83 ? -6.498 -1.784 17.326 1.00 86.12 83 PHE A CA 1
ATOM 699 C C . PHE A 1 83 ? -6.169 -2.511 16.014 1.00 86.12 83 PHE A C 1
ATOM 701 O O . PHE A 1 83 ? -5.162 -2.208 15.373 1.00 86.12 83 PHE A O 1
ATOM 708 N N . ALA A 1 84 ? -7.014 -3.460 15.604 1.00 88.19 84 ALA A N 1
ATOM 709 C CA . ALA A 1 84 ? -6.796 -4.231 14.384 1.00 88.19 84 ALA A CA 1
ATOM 710 C C . ALA A 1 84 ? -6.920 -3.336 13.146 1.00 88.19 84 ALA A C 1
ATOM 712 O O . ALA A 1 84 ? -6.087 -3.407 12.249 1.00 88.19 84 ALA A O 1
ATOM 713 N N . ARG A 1 85 ? -7.907 -2.435 13.135 1.00 88.06 85 ARG A N 1
ATOM 714 C CA . ARG A 1 85 ? -8.084 -1.443 12.070 1.00 88.06 85 ARG A CA 1
ATOM 715 C C . ARG A 1 85 ? -6.872 -0.521 11.933 1.00 88.06 85 ARG A C 1
ATOM 717 O O . ARG A 1 85 ? -6.350 -0.381 10.830 1.00 88.06 85 ARG A O 1
ATOM 724 N N . ASP A 1 86 ? -6.420 0.077 13.034 1.00 87.88 86 ASP A N 1
ATOM 725 C CA . ASP A 1 86 ? -5.265 0.982 13.022 1.00 87.88 86 ASP A CA 1
ATOM 726 C C . ASP A 1 86 ? -3.983 0.226 12.607 1.00 87.88 86 ASP A C 1
ATOM 728 O O . ASP A 1 86 ? -3.182 0.751 11.836 1.00 87.88 86 ASP A O 1
ATOM 732 N N . SER A 1 87 ? -3.831 -1.037 13.022 1.00 91.25 87 SER A N 1
ATOM 733 C CA . SER A 1 87 ? -2.709 -1.895 12.608 1.00 91.25 87 SER A CA 1
ATOM 734 C C . SER A 1 87 ? -2.736 -2.220 11.111 1.00 91.25 87 SER A C 1
ATOM 736 O O . SER A 1 87 ? -1.704 -2.127 10.452 1.00 91.25 87 SER A O 1
ATOM 738 N N . ILE A 1 88 ? -3.902 -2.560 10.548 1.00 91.88 88 ILE A N 1
ATOM 739 C CA . ILE A 1 88 ? -4.047 -2.812 9.105 1.00 91.88 88 ILE A CA 1
ATOM 740 C C . ILE A 1 88 ? -3.751 -1.533 8.315 1.00 91.88 88 ILE A C 1
ATOM 742 O O . ILE A 1 88 ? -3.006 -1.578 7.340 1.00 91.88 88 ILE A O 1
ATOM 746 N N . GLY A 1 89 ? -4.271 -0.383 8.755 1.00 91.62 89 GLY A N 1
ATOM 747 C CA . GLY A 1 89 ? -3.972 0.906 8.128 1.00 91.62 89 GLY A CA 1
ATOM 748 C C . GLY A 1 89 ? -2.475 1.233 8.144 1.00 91.62 89 GLY A C 1
ATOM 749 O O . GLY A 1 89 ? -1.927 1.654 7.127 1.00 91.62 89 GLY A O 1
ATOM 750 N N . ALA A 1 90 ? -1.795 0.983 9.267 1.00 92.69 90 ALA A N 1
ATOM 751 C CA . ALA A 1 90 ? -0.351 1.166 9.380 1.00 92.69 90 ALA A CA 1
ATOM 752 C C . ALA A 1 90 ? 0.437 0.216 8.463 1.00 92.69 90 ALA A C 1
ATOM 754 O O . ALA A 1 90 ? 1.415 0.644 7.857 1.00 92.69 90 ALA A O 1
ATOM 755 N N . LEU A 1 91 ? 0.004 -1.042 8.320 1.00 94.25 91 LEU A N 1
ATOM 756 C CA . LEU A 1 91 ? 0.618 -2.000 7.395 1.00 94.25 91 LEU A CA 1
ATOM 757 C C . LEU A 1 91 ? 0.487 -1.548 5.939 1.00 94.25 91 LEU A C 1
ATOM 759 O O . LEU A 1 91 ? 1.483 -1.554 5.219 1.00 94.25 91 LEU A O 1
ATOM 763 N N . ILE A 1 92 ? -0.702 -1.097 5.527 1.00 93.88 92 ILE A N 1
ATOM 764 C CA . ILE A 1 92 ? -0.928 -0.549 4.180 1.00 93.88 92 ILE A CA 1
ATOM 765 C C . ILE A 1 92 ? -0.008 0.655 3.953 1.00 93.88 92 ILE A C 1
ATOM 767 O O . ILE A 1 92 ? 0.742 0.682 2.979 1.00 93.88 92 ILE A O 1
ATOM 771 N N . ALA A 1 93 ? 0.025 1.611 4.883 1.00 93.56 93 ALA A N 1
ATOM 772 C CA . ALA A 1 93 ? 0.910 2.768 4.774 1.00 93.56 93 ALA A CA 1
ATOM 773 C C . ALA A 1 93 ? 2.390 2.354 4.680 1.00 93.56 93 ALA A C 1
ATOM 775 O O . ALA A 1 93 ? 3.100 2.788 3.780 1.00 93.56 93 ALA A O 1
ATOM 776 N N . PHE A 1 94 ? 2.865 1.474 5.562 1.00 95.12 94 PHE A N 1
ATOM 777 C CA . PHE A 1 94 ? 4.264 1.046 5.566 1.00 95.12 94 PHE A CA 1
ATOM 778 C C . PHE A 1 94 ? 4.650 0.304 4.280 1.00 95.12 94 PHE A C 1
ATOM 780 O O . PHE A 1 94 ? 5.712 0.561 3.717 1.00 95.12 94 PHE A O 1
ATOM 787 N N . SER A 1 95 ? 3.768 -0.561 3.776 1.00 93.38 95 SER A N 1
ATOM 788 C CA . SER A 1 95 ? 3.985 -1.270 2.513 1.00 93.38 95 SER A CA 1
ATOM 789 C C . SER A 1 95 ? 4.072 -0.322 1.311 1.00 93.38 95 SER A C 1
ATOM 791 O O . SER A 1 95 ? 4.963 -0.481 0.480 1.00 93.38 95 SER A O 1
ATOM 793 N N . ASN A 1 96 ? 3.253 0.735 1.272 1.00 93.12 96 ASN A N 1
ATOM 794 C CA . ASN A 1 96 ? 3.327 1.761 0.232 1.00 93.12 96 ASN A CA 1
ATOM 795 C C . ASN A 1 96 ? 4.574 2.643 0.353 1.00 93.12 96 ASN A C 1
ATOM 797 O O . ASN A 1 96 ? 5.162 2.998 -0.664 1.00 93.12 96 ASN A O 1
ATOM 801 N N . ILE A 1 97 ? 5.024 2.974 1.572 1.00 93.38 97 ILE A N 1
ATOM 802 C CA . ILE A 1 97 ? 6.311 3.667 1.772 1.00 93.38 97 ILE A CA 1
ATOM 803 C C . ILE A 1 97 ? 7.444 2.801 1.223 1.00 93.38 97 ILE A C 1
ATOM 805 O O . ILE A 1 97 ? 8.291 3.292 0.480 1.00 93.38 97 ILE A O 1
ATOM 809 N N . TRP A 1 98 ? 7.445 1.512 1.561 1.00 93.00 98 TRP A N 1
ATOM 810 C CA . TRP A 1 98 ? 8.452 0.571 1.086 1.00 93.00 98 TRP A CA 1
ATOM 811 C C . TRP A 1 98 ? 8.446 0.448 -0.439 1.00 93.00 98 TRP A C 1
ATOM 813 O O . TRP A 1 98 ? 9.501 0.516 -1.067 1.00 93.00 98 TRP A O 1
ATOM 823 N N . PHE A 1 99 ? 7.265 0.328 -1.049 1.00 92.00 99 PHE A N 1
ATOM 824 C CA . PHE A 1 99 ? 7.136 0.295 -2.502 1.00 92.00 99 PHE A CA 1
ATOM 825 C C . PHE A 1 99 ? 7.596 1.612 -3.147 1.00 92.00 99 PHE A C 1
ATOM 827 O O . PHE A 1 99 ? 8.310 1.590 -4.143 1.00 92.00 99 PHE A O 1
ATOM 834 N N . GLY A 1 100 ? 7.303 2.758 -2.530 1.00 91.56 100 GLY A N 1
ATOM 835 C CA . GLY A 1 100 ? 7.834 4.058 -2.942 1.00 91.56 100 GLY A CA 1
ATOM 836 C C . GLY A 1 100 ? 9.362 4.106 -2.939 1.00 91.56 100 GLY A C 1
ATOM 837 O O . GLY A 1 100 ? 9.974 4.507 -3.926 1.00 91.56 100 GLY A O 1
ATOM 838 N N . LEU A 1 101 ? 9.994 3.640 -1.860 1.00 92.31 101 LEU A N 1
ATOM 839 C CA . LEU A 1 101 ? 11.455 3.539 -1.771 1.00 92.31 101 LEU A CA 1
ATOM 840 C C . LEU A 1 101 ? 12.031 2.593 -2.831 1.00 92.31 101 LEU A C 1
ATOM 842 O O . LEU A 1 101 ? 13.085 2.882 -3.396 1.00 92.31 101 LEU A O 1
ATOM 846 N N . PHE A 1 102 ? 11.329 1.499 -3.137 1.00 89.81 102 PHE A N 1
ATOM 847 C CA . PHE A 1 102 ? 11.701 0.606 -4.229 1.00 89.81 102 PHE A CA 1
ATOM 848 C C . PHE A 1 102 ? 11.687 1.332 -5.579 1.00 89.81 102 PHE A C 1
ATOM 850 O O . PHE A 1 102 ? 12.669 1.226 -6.309 1.00 89.81 102 PHE A O 1
ATOM 857 N N . ILE A 1 103 ? 10.658 2.133 -5.879 1.00 89.06 103 ILE A N 1
ATOM 858 C CA . ILE A 1 103 ? 10.590 2.927 -7.119 1.00 89.06 103 ILE A CA 1
ATOM 859 C C . ILE A 1 103 ? 11.811 3.845 -7.251 1.00 89.06 103 ILE A C 1
ATOM 861 O O 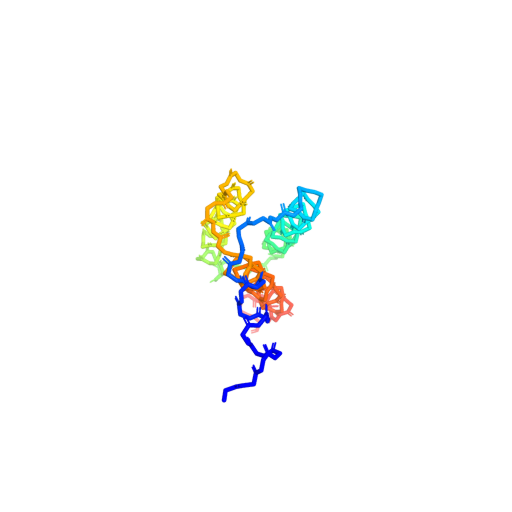. ILE A 1 103 ? 12.445 3.863 -8.300 1.00 89.06 103 ILE A O 1
ATOM 865 N N . PHE A 1 104 ? 12.198 4.550 -6.182 1.00 87.50 104 PHE A N 1
ATOM 866 C CA . PHE A 1 104 ? 13.392 5.410 -6.191 1.00 87.50 1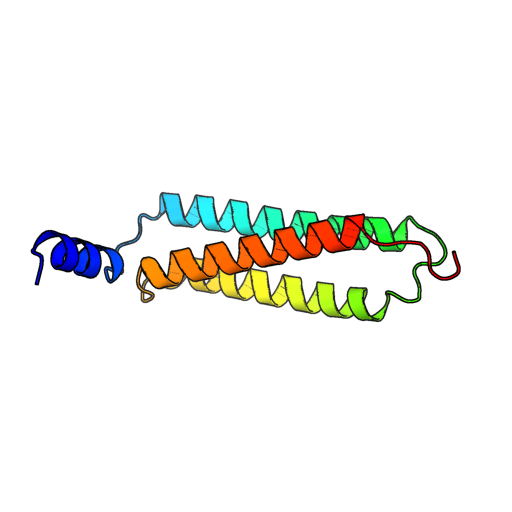04 PHE A CA 1
ATOM 867 C C . PHE A 1 104 ? 14.709 4.649 -6.390 1.00 87.50 104 PHE A C 1
ATOM 869 O O . PHE A 1 104 ? 15.709 5.244 -6.789 1.00 87.50 104 PHE A O 1
ATOM 876 N N . SER A 1 105 ? 14.727 3.348 -6.103 1.00 87.56 105 SER A N 1
ATOM 877 C CA . SER A 1 105 ? 15.897 2.490 -6.308 1.00 87.56 105 SER A CA 1
ATOM 878 C C . SER A 1 105 ? 15.983 1.888 -7.716 1.00 87.56 105 SER A C 1
ATOM 880 O O . SER A 1 105 ? 17.023 1.325 -8.067 1.00 87.56 105 SER A O 1
ATOM 882 N N . LEU A 1 106 ? 14.916 1.996 -8.519 1.00 86.31 106 LEU A N 1
ATOM 883 C CA . LEU A 1 106 ? 14.855 1.424 -9.862 1.00 86.31 106 LEU A CA 1
ATOM 884 C C . LEU A 1 106 ? 15.885 2.072 -10.789 1.00 86.31 106 LEU A C 1
ATOM 886 O O . LEU A 1 106 ? 16.057 3.291 -10.825 1.00 86.31 106 LEU A O 1
ATOM 890 N N . ARG A 1 107 ? 16.543 1.230 -11.586 1.00 85.31 107 ARG A N 1
ATOM 891 C CA . ARG A 1 107 ? 17.459 1.635 -12.654 1.00 85.31 107 ARG A CA 1
ATOM 892 C C . ARG A 1 107 ? 16.983 1.041 -13.977 1.00 85.31 107 ARG A C 1
ATOM 894 O O . ARG A 1 107 ? 16.367 -0.020 -13.947 1.00 85.31 107 ARG A O 1
ATOM 901 N N . PRO A 1 108 ? 17.279 1.675 -15.122 1.00 83.75 108 PRO A N 1
ATOM 902 C CA . PRO A 1 108 ? 16.989 1.088 -16.424 1.00 83.75 108 PRO A CA 1
ATOM 903 C C . PRO A 1 108 ? 17.629 -0.299 -16.556 1.00 83.75 108 PRO A C 1
ATOM 905 O O . PRO A 1 108 ? 18.755 -0.524 -16.103 1.00 83.75 108 PRO A O 1
ATOM 908 N N . CYS A 1 109 ? 16.919 -1.232 -17.180 1.00 82.06 109 CYS A N 1
ATOM 909 C CA . CYS A 1 109 ? 17.418 -2.576 -17.423 1.00 82.06 109 CYS A CA 1
ATOM 910 C C . CYS A 1 109 ? 18.556 -2.505 -18.455 1.00 82.06 109 CYS A C 1
ATOM 912 O O . CYS A 1 109 ? 18.366 -1.980 -19.550 1.00 82.06 109 CYS A O 1
ATOM 914 N N . GLY A 1 110 ? 19.732 -3.039 -18.117 1.00 67.88 110 GLY A N 1
ATOM 915 C CA . GLY A 1 110 ? 20.910 -3.010 -18.997 1.00 67.88 110 GLY A CA 1
ATOM 916 C C . GLY A 1 110 ? 21.842 -1.808 -18.802 1.00 67.88 110 GLY A C 1
ATO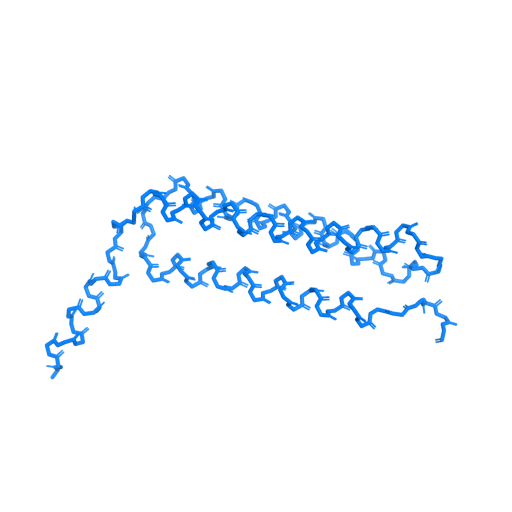M 917 O O . GLY A 1 110 ? 22.732 -1.613 -19.629 1.00 67.88 110 GLY A O 1
ATOM 918 N N . ALA A 1 111 ? 21.644 -1.031 -17.730 1.00 55.53 111 ALA A N 1
ATOM 919 C CA . ALA A 1 111 ? 22.619 -0.068 -17.213 1.00 55.53 111 ALA A CA 1
ATOM 920 C C . ALA A 1 111 ? 23.679 -0.731 -16.317 1.00 55.53 111 ALA A C 1
ATOM 922 O O . ALA A 1 111 ? 23.331 -1.698 -15.598 1.00 55.53 111 ALA A O 1
#

Radius of gyration: 18.24 Å; Cα contacts (8 Å, |Δi|>4): 63; chains: 1; bounding box: 40×20×59 Å

Solvent-accessible surface area (backbone atoms only — not comparable to full-atom values): 6242 Å² total; per-residue (Å²): 134,60,69,70,57,52,55,51,51,55,61,36,60,32,42,87,68,64,66,68,59,48,52,53,51,44,52,53,52,52,51,49,49,51,49,42,52,46,50,48,50,52,50,52,76,73,41,77,53,42,71,86,45,50,69,53,53,58,49,48,55,55,47,51,53,52,50,52,51,51,47,50,48,57,66,73,48,63,86,53,30,46,50,60,51,56,49,50,53,49,49,53,52,51,52,45,53,52,51,42,55,48,56,76,66,63,70,52,56,93,115

Sequence (111 aa):
MNQKFNEFKEKSLNTDYPLWRNVVSTFFLAFMCLGVVGSFWYFYWSTENMQCYEGFLYTSAAWIVVELVVISYLFKFNTIPMFARDSIGALIAFSNIWFGLFIFSLRPCGA

Mean predicted aligned error: 6.17 Å

Secondary structure (DSSP, 8-state):
--HHHHHHHHHHH-----HHHHHHHHHHHHHHHHHHHHHHHHHHHHSTT-GGGHHHHHHHHHHHHHHHHHHHHHHH-TTS-HHHHHHHHHHHHHHHHHHHHHHH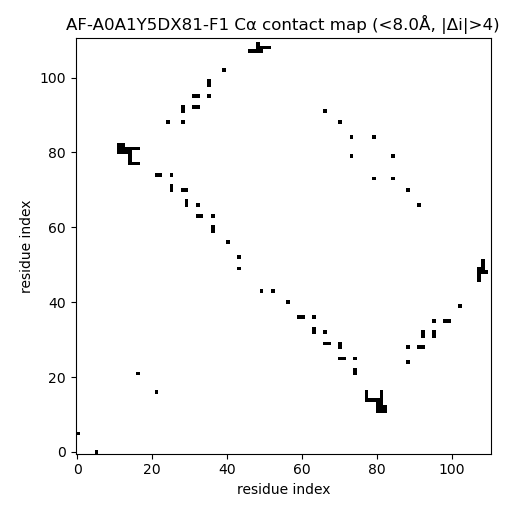H---TT-

Foldseek 3Di:
DDPVVVVVVVLQQDLDDDLVVLVVLLVVLLCLLCVLLVVLVVCCVVDPQNVVCVVVNVVSVVVSVVSNVVSVVLNPDSNGGNNVSVVVSVVSVVVSVVSSVVSVVDDHPPD